Protein 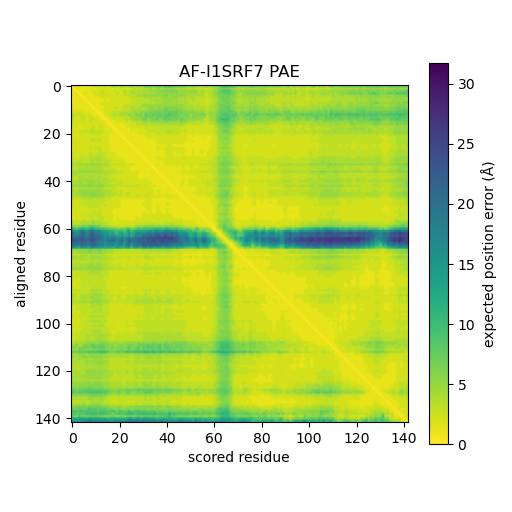AF-I1SRF7-F1 (afdb_monomer)

Secondary structure (DSSP, 8-state):
-IIIIIHHHH-TT----HHHHHHHHHHHHHHHTTHHHHHHHTT--TTHHHHHHHHHHH--S-TT-TT-S---SSS-GGGGGGGGTSS-TTT--SHHHHHHHHHHHHHHT------HHHHHHH-EEEEETTEEEEE--GGG--

Solvent-accessible surface area (backbone atoms only — not comparable to full-atom values): 8494 Å² total; per-residue (Å²): 99,60,55,81,49,46,39,56,69,77,39,66,89,53,94,64,52,67,52,60,52,50,46,57,49,50,53,48,53,37,62,78,63,58,38,63,61,56,41,44,74,76,69,50,54,82,65,41,51,58,45,33,53,46,32,31,65,63,38,64,87,59,76,84,56,82,82,52,96,65,67,58,81,36,54,60,63,90,54,42,37,65,48,38,42,60,43,15,84,89,81,63,67,25,54,56,58,53,48,50,46,52,52,48,20,61,78,69,75,44,87,65,86,78,60,60,69,61,50,60,74,44,50,42,79,43,79,54,100,91,36,36,34,76,39,68,50,80,89,67,80,118

Nearest PDB structures (foldseek):
  6txa-assembly4_O  TM=9.785E-01  e=3.087E-18  Homo sapiens
  8gb1-assembly2_D  TM=9.681E-01  e=1.982E-17  Homo sapiens
  7ujn-assembly1_A  TM=9.797E-01  e=7.616E-17  Homo sapiens
  8gb1-assembly1_B  TM=9.733E-01  e=4.560E-17  Homo sapiens
  8gb1-assembly1_A  TM=9.682E-01  e=3.309E-17  Homo sapiens

Mean predicted aligned error: 4.09 Å

Foldseek 3Di:
DCLVPVCCVPPVVDNDDVLVVVLVVVVCVCVVVVCVVVCVVVPHDPPLVVQVVSCLRNNQPDPVPVPDPDRGRSDDQQVVQVSCEDQRPPPRPYVVCVVCLVVVCVVVVHDRPDDVVVQVVQWDWDDDPNGTHTDGDPVPPD

InterPro domains:
  IPR050135 Deoxyguanosinetriphosphate triphosphohydrolase-like [PTHR11373] (1-141)

Sequence (142 aa):
MFDGMFIPKARPEVNWKHETASLDMFDHLVESNDLKVVMEEYGLVLPEDLDFIKEQIAGPQNTQNQGQKWPYKGRPEDKSFLYEIVANKRNGIDVDKWDYFARDCYHLGIQNNFDYERFLKFARVCEVDGQKHICTRDKEVG

Organism: Oryzias melastigma (NCBI:txid30732)

Radius of gyration: 18.06 Å; Cα contacts (8 Å, |Δi|>4): 130; chains: 1; bounding box: 46×43×40 Å

pLDDT: mean 94.19, std 8.85, range [52.03, 98.62]

S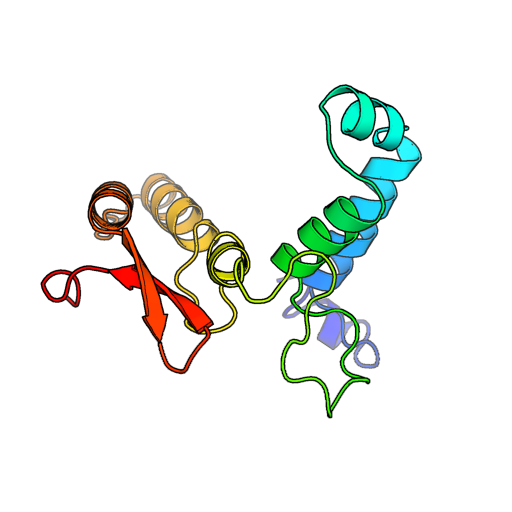tructure (mmCIF, N/CA/C/O backbone):
data_AF-I1SRF7-F1
#
_entry.id   AF-I1SRF7-F1
#
loop_
_atom_site.group_PDB
_atom_site.id
_atom_site.type_symbol
_atom_site.label_atom_id
_atom_site.label_alt_id
_atom_site.label_comp_id
_atom_site.label_asym_id
_atom_site.label_entity_id
_atom_site.label_seq_id
_atom_site.pdbx_PDB_ins_code
_atom_site.Cartn_x
_atom_site.Cartn_y
_atom_site.Cartn_z
_atom_site.occupancy
_atom_site.B_iso_or_equiv
_atom_site.auth_seq_id
_atom_site.auth_comp_id
_atom_site.auth_asym_id
_atom_site.auth_atom_id
_atom_site.pdbx_PDB_model_num
ATOM 1 N N . MET A 1 1 ? 7.472 -16.410 -7.770 1.00 92.44 1 MET A N 1
ATOM 2 C CA . MET A 1 1 ? 8.416 -17.345 -8.446 1.00 92.44 1 MET A CA 1
ATOM 3 C C . MET A 1 1 ? 9.855 -16.935 -8.182 1.00 92.44 1 MET A C 1
ATOM 5 O O . MET A 1 1 ? 10.615 -17.731 -7.647 1.00 92.44 1 MET A O 1
ATOM 9 N N . PHE A 1 2 ? 10.233 -15.704 -8.521 1.00 95.06 2 PHE A N 1
ATOM 10 C CA . PHE A 1 2 ? 11.611 -15.252 -8.364 1.00 95.06 2 PHE A CA 1
ATOM 11 C C . PHE A 1 2 ? 12.031 -15.129 -6.884 1.00 95.06 2 PHE A C 1
ATOM 13 O O . PHE A 1 2 ? 12.976 -15.787 -6.459 1.00 95.06 2 PHE A O 1
ATOM 20 N N . ASP A 1 3 ? 11.268 -14.400 -6.071 1.00 94.81 3 ASP A N 1
ATOM 21 C CA . ASP A 1 3 ? 11.484 -14.243 -4.623 1.00 94.81 3 ASP A CA 1
ATOM 22 C C . ASP A 1 3 ? 11.167 -15.510 -3.817 1.00 94.81 3 ASP A C 1
ATOM 24 O O . ASP A 1 3 ? 11.927 -15.895 -2.940 1.00 94.81 3 ASP A O 1
ATOM 28 N N . GLY A 1 4 ? 10.069 -16.197 -4.136 1.00 93.88 4 GLY A N 1
ATOM 29 C CA . GLY A 1 4 ? 9.608 -17.355 -3.366 1.00 93.88 4 GLY A CA 1
ATOM 30 C C . GLY A 1 4 ? 10.287 -18.684 -3.709 1.00 93.88 4 GLY A C 1
ATOM 31 O O . GLY A 1 4 ? 10.126 -19.651 -2.971 1.00 93.88 4 GLY A O 1
ATOM 32 N N . MET A 1 5 ? 11.008 -18.781 -4.833 1.00 95.12 5 MET A N 1
ATOM 33 C CA . MET A 1 5 ? 11.630 -20.046 -5.260 1.00 95.12 5 MET A CA 1
ATOM 34 C C . MET A 1 5 ? 13.061 -19.883 -5.755 1.00 95.12 5 MET A C 1
ATOM 36 O O . MET A 1 5 ? 13.918 -20.673 -5.367 1.00 95.12 5 MET A O 1
ATOM 40 N N . PHE A 1 6 ? 13.326 -18.918 -6.638 1.00 97.25 6 PHE A N 1
ATOM 41 C CA . PHE A 1 6 ? 14.645 -18.789 -7.258 1.00 97.25 6 PHE A CA 1
ATOM 42 C C . PHE A 1 6 ? 15.683 -18.238 -6.281 1.00 97.25 6 PHE A C 1
ATOM 44 O O . PHE A 1 6 ? 16.696 -18.894 -6.060 1.00 97.25 6 PHE A O 1
ATOM 51 N N . ILE A 1 7 ? 15.429 -17.084 -5.658 1.00 96.88 7 ILE A N 1
ATOM 52 C CA . ILE A 1 7 ? 16.386 -16.453 -4.740 1.00 96.88 7 ILE A CA 1
ATOM 53 C C . ILE A 1 7 ? 16.728 -17.348 -3.539 1.00 96.88 7 ILE A C 1
ATOM 55 O O . ILE A 1 7 ? 17.918 -17.548 -3.314 1.00 96.88 7 ILE A O 1
ATOM 59 N N . PRO A 1 8 ? 15.769 -18.005 -2.856 1.00 96.31 8 PRO A N 1
ATOM 60 C CA . PRO A 1 8 ? 16.087 -18.930 -1.768 1.00 96.31 8 PRO A CA 1
ATOM 61 C C . PRO A 1 8 ? 16.978 -20.104 -2.197 1.00 96.31 8 PRO A C 1
ATOM 63 O O . PRO A 1 8 ? 17.711 -20.648 -1.379 1.00 96.31 8 PRO A O 1
ATOM 66 N N . LYS A 1 9 ? 16.923 -20.508 -3.477 1.00 96.62 9 LYS A N 1
ATOM 67 C CA . LYS A 1 9 ? 17.775 -21.571 -4.033 1.00 96.62 9 LYS A CA 1
ATOM 68 C C . LYS A 1 9 ? 19.133 -21.059 -4.508 1.00 96.62 9 LYS A C 1
ATOM 70 O O . LYS A 1 9 ? 20.126 -21.756 -4.342 1.00 96.62 9 LYS A O 1
ATOM 75 N N . ALA A 1 10 ? 19.169 -19.891 -5.142 1.00 97.62 10 ALA A N 1
ATOM 76 C CA . ALA A 1 10 ? 20.370 -19.334 -5.757 1.00 97.62 10 ALA A CA 1
ATOM 77 C C . ALA A 1 10 ? 21.261 -18.593 -4.750 1.00 97.62 10 ALA A C 1
ATOM 79 O O . ALA A 1 10 ? 22.481 -18.629 -4.885 1.00 97.62 10 ALA A O 1
ATOM 80 N N . ARG A 1 11 ? 20.650 -17.923 -3.768 1.00 96.44 11 ARG A N 1
ATOM 81 C CA . ARG A 1 11 ? 21.295 -17.124 -2.716 1.00 96.44 11 ARG A CA 1
ATOM 82 C C . ARG A 1 11 ? 20.626 -17.377 -1.356 1.00 96.44 11 ARG A C 1
ATOM 84 O O . ARG A 1 11 ? 19.922 -16.502 -0.847 1.00 96.44 11 ARG A O 1
ATOM 91 N N . PRO A 1 12 ? 20.790 -18.579 -0.776 1.00 94.38 12 PRO A N 1
ATOM 92 C CA . PRO A 1 12 ? 20.128 -18.971 0.473 1.00 94.38 12 PRO A CA 1
ATOM 93 C C . PRO A 1 12 ? 20.499 -18.091 1.678 1.00 94.38 12 PRO A C 1
ATOM 95 O O . PRO A 1 12 ? 19.756 -18.033 2.653 1.00 94.38 12 PRO A O 1
ATOM 98 N N . GLU A 1 13 ? 21.638 -17.404 1.624 1.00 96.19 13 GLU A N 1
ATOM 99 C CA . GLU A 1 13 ? 22.118 -16.481 2.650 1.00 96.19 13 GLU A CA 1
ATOM 100 C C . GLU A 1 13 ? 21.398 -15.125 2.649 1.00 96.19 13 GLU A C 1
ATOM 102 O O . GLU A 1 13 ? 21.501 -14.374 3.620 1.00 96.19 13 GLU A O 1
ATOM 107 N N . VAL A 1 14 ? 20.668 -14.796 1.578 1.00 93.50 14 VAL A N 1
ATOM 108 C CA . VAL A 1 14 ? 19.982 -13.510 1.440 1.00 93.50 14 VAL A CA 1
ATOM 109 C C . VAL A 1 14 ? 18.489 -13.683 1.686 1.00 93.50 14 VAL A C 1
ATOM 111 O O . VAL A 1 14 ? 17.774 -14.299 0.899 1.00 93.50 14 VAL A O 1
ATOM 114 N N . ASN A 1 15 ? 17.991 -13.046 2.746 1.00 89.12 15 ASN A N 1
ATOM 115 C CA . ASN A 1 15 ? 16.557 -12.886 2.956 1.00 89.12 15 ASN A CA 1
ATOM 116 C C . ASN A 1 15 ? 16.041 -11.712 2.113 1.00 89.12 15 ASN A C 1
ATOM 118 O O . ASN A 1 15 ? 15.987 -10.574 2.578 1.00 89.12 15 ASN A O 1
ATOM 122 N N . TRP A 1 16 ? 15.724 -11.990 0.852 1.00 93.06 16 TRP A N 1
ATOM 123 C CA . TRP A 1 16 ? 15.210 -11.001 -0.088 1.00 93.06 16 TRP A CA 1
ATOM 124 C C . TRP A 1 16 ? 13.706 -11.162 -0.277 1.00 93.06 16 TRP A C 1
ATOM 126 O O . TRP A 1 16 ? 13.212 -12.272 -0.478 1.00 93.06 16 TRP A O 1
ATOM 136 N N . LYS A 1 17 ? 12.993 -10.039 -0.258 1.00 92.56 17 LYS A N 1
ATOM 137 C CA . LYS A 1 17 ? 11.562 -9.969 -0.540 1.00 92.56 17 LYS A CA 1
ATOM 138 C C . LYS A 1 17 ? 11.306 -8.968 -1.654 1.00 92.56 17 LYS A C 1
ATOM 140 O O . LYS A 1 17 ? 12.053 -7.996 -1.793 1.00 92.56 17 LYS A O 1
ATOM 145 N N . HIS A 1 18 ? 10.240 -9.187 -2.417 1.00 93.56 18 HIS A N 1
ATOM 146 C CA . HIS A 1 18 ? 9.872 -8.267 -3.486 1.00 93.56 18 HIS A CA 1
ATOM 147 C C . HIS A 1 18 ? 9.555 -6.866 -2.941 1.00 93.56 18 HIS A C 1
ATOM 149 O O . HIS A 1 18 ? 9.87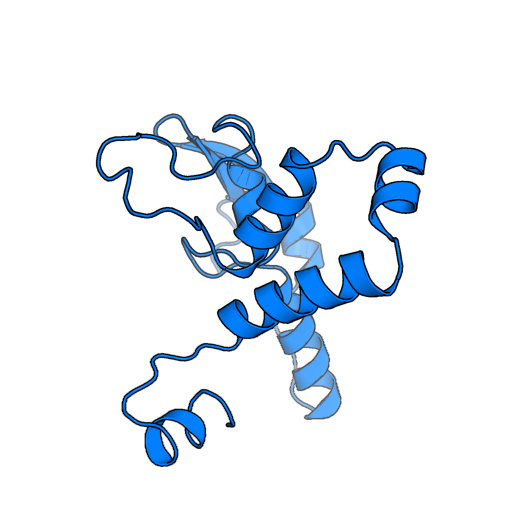4 -5.893 -3.612 1.00 93.56 18 HIS A O 1
ATOM 155 N N . GLU A 1 19 ? 9.051 -6.726 -1.708 1.00 92.50 19 GLU A N 1
ATOM 156 C CA . GLU A 1 19 ? 8.830 -5.406 -1.107 1.00 92.50 19 GLU A CA 1
ATOM 157 C C . GLU A 1 19 ? 10.131 -4.623 -0.895 1.00 92.50 19 GLU A C 1
ATOM 159 O O . GLU A 1 19 ? 10.148 -3.425 -1.151 1.00 92.50 19 GLU A O 1
ATOM 164 N N . THR A 1 20 ? 11.233 -5.274 -0.494 1.00 92.25 20 THR A N 1
ATOM 165 C CA . THR A 1 20 ? 12.544 -4.609 -0.367 1.00 92.25 20 THR A CA 1
ATOM 166 C C . THR A 1 20 ? 13.009 -4.075 -1.718 1.00 92.25 20 THR A C 1
ATOM 168 O O . THR A 1 20 ? 13.411 -2.923 -1.821 1.00 92.25 20 THR A O 1
ATOM 171 N N . ALA A 1 21 ? 12.867 -4.880 -2.773 1.00 94.62 21 ALA A N 1
ATOM 172 C CA . ALA A 1 21 ? 13.201 -4.440 -4.123 1.00 94.62 21 ALA A CA 1
ATOM 173 C C . ALA A 1 21 ? 12.300 -3.305 -4.621 1.00 94.62 21 ALA A C 1
ATOM 175 O O . ALA A 1 21 ? 12.776 -2.434 -5.343 1.00 94.62 21 ALA A O 1
ATOM 176 N N . SER A 1 22 ? 11.022 -3.286 -4.233 1.00 97.06 22 SER A N 1
ATOM 177 C CA . SER A 1 22 ? 10.123 -2.174 -4.546 1.00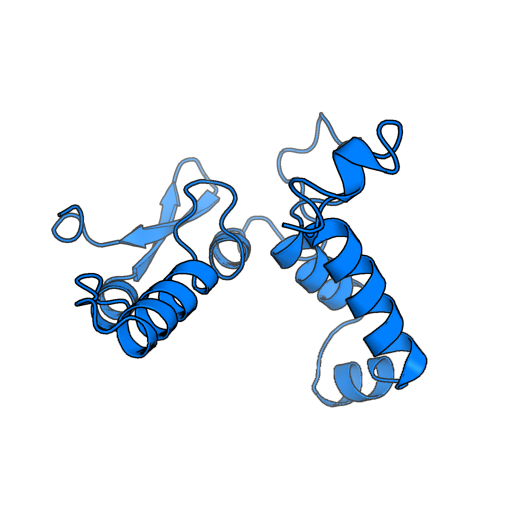 97.06 22 SER A CA 1
ATOM 178 C C . SER A 1 22 ? 10.595 -0.862 -3.918 1.00 97.06 22 SER A C 1
ATOM 180 O O . SER A 1 22 ? 10.480 0.174 -4.566 1.00 97.06 22 SER A O 1
ATOM 182 N N . LEU A 1 23 ? 11.157 -0.887 -2.702 1.00 96.69 23 LEU A N 1
ATOM 183 C CA . LEU A 1 23 ? 11.739 0.311 -2.084 1.00 96.69 23 LEU A CA 1
ATOM 184 C C . LEU A 1 23 ? 12.973 0.795 -2.845 1.00 96.69 23 LEU A C 1
ATOM 186 O O . LEU A 1 23 ? 13.033 1.964 -3.218 1.00 96.69 23 LEU A O 1
ATOM 190 N N . ASP A 1 24 ? 13.911 -0.115 -3.120 1.00 96.88 24 ASP A N 1
ATOM 191 C CA . ASP A 1 24 ? 15.150 0.204 -3.836 1.00 96.88 24 ASP A CA 1
ATOM 192 C C . ASP A 1 24 ? 14.848 0.763 -5.235 1.00 96.88 24 ASP A C 1
ATOM 194 O O . ASP A 1 24 ? 15.454 1.736 -5.686 1.00 96.88 24 ASP A O 1
ATOM 198 N N . MET A 1 25 ? 13.870 0.168 -5.925 1.00 98.31 25 MET A N 1
ATOM 199 C CA . MET A 1 25 ? 13.440 0.615 -7.246 1.00 98.31 25 MET A CA 1
ATOM 200 C C . MET A 1 25 ? 12.697 1.951 -7.189 1.00 98.31 25 MET A C 1
ATOM 202 O O . MET A 1 25 ? 12.872 2.773 -8.085 1.00 98.31 25 MET A O 1
ATOM 206 N N . PHE A 1 26 ? 11.885 2.190 -6.155 1.00 98.31 26 PHE A N 1
ATOM 207 C CA . PHE A 1 26 ? 11.221 3.477 -5.956 1.00 98.31 26 PHE A CA 1
ATOM 208 C C . PHE A 1 26 ? 12.241 4.599 -5.735 1.00 98.31 26 PHE A C 1
ATOM 210 O O . PHE A 1 26 ? 12.150 5.635 -6.392 1.00 98.31 26 PHE A O 1
ATOM 217 N N . ASP A 1 27 ? 13.247 4.369 -4.888 1.00 98.06 27 ASP A N 1
ATOM 218 C CA . ASP A 1 27 ? 14.346 5.317 -4.687 1.00 98.06 27 ASP A CA 1
ATOM 219 C C . ASP A 1 27 ? 15.086 5.600 -5.990 1.00 98.06 27 ASP A C 1
ATOM 221 O O . ASP A 1 27 ? 15.229 6.757 -6.392 1.00 98.06 27 ASP A O 1
ATOM 225 N N . HIS A 1 28 ? 15.468 4.544 -6.709 1.00 98.44 28 HIS A N 1
ATOM 226 C CA . HIS A 1 28 ? 16.134 4.684 -7.994 1.00 98.44 28 HIS A CA 1
ATOM 227 C C . HIS A 1 28 ? 15.287 5.458 -9.015 1.00 98.44 28 HIS A C 1
ATOM 229 O O . HIS A 1 28 ? 15.820 6.303 -9.734 1.00 98.44 28 HIS A O 1
ATOM 235 N N . LEU A 1 29 ? 13.978 5.200 -9.077 1.00 98.56 29 LEU A N 1
ATOM 236 C CA . LEU A 1 29 ? 13.048 5.875 -9.980 1.00 98.56 29 LEU A CA 1
ATOM 237 C C . LEU A 1 29 ? 12.941 7.367 -9.654 1.00 98.56 29 LEU A C 1
ATOM 239 O O . LEU A 1 29 ? 12.981 8.188 -10.570 1.00 98.56 29 LEU A O 1
ATOM 243 N N . VAL A 1 30 ? 12.821 7.726 -8.376 1.00 98.25 30 VAL A N 1
ATOM 244 C CA . VAL A 1 30 ? 12.713 9.126 -7.947 1.00 98.25 30 VAL A CA 1
ATOM 245 C C . VAL A 1 30 ? 14.010 9.885 -8.223 1.00 98.25 30 VAL A C 1
ATOM 247 O O . VAL A 1 30 ? 13.963 11.017 -8.704 1.00 98.25 30 VAL A O 1
ATOM 250 N N . GLU A 1 31 ? 15.158 9.272 -7.940 1.00 97.56 31 GLU A N 1
ATOM 251 C CA . GLU A 1 31 ? 16.467 9.917 -8.074 1.00 97.56 31 GLU A CA 1
ATOM 252 C C . GLU A 1 31 ? 16.935 10.013 -9.523 1.00 97.56 31 GLU A C 1
ATOM 254 O O . GLU A 1 31 ? 17.407 11.062 -9.942 1.00 97.56 31 GLU A O 1
ATOM 259 N N . SER A 1 32 ? 16.758 8.956 -10.315 1.00 98.25 32 SER A N 1
ATOM 260 C CA . SER A 1 32 ? 17.249 8.925 -11.702 1.00 98.25 32 SER A CA 1
ATOM 261 C C . SER A 1 32 ? 16.454 9.814 -12.654 1.00 98.25 32 SER A C 1
ATOM 263 O O . SER A 1 32 ? 16.911 10.075 -13.763 1.00 98.25 32 SER A O 1
ATOM 265 N N . ASN A 1 33 ? 15.256 10.239 -12.245 1.00 98.12 33 ASN A N 1
ATOM 266 C CA . ASN A 1 33 ? 14.355 11.061 -13.052 1.00 98.12 33 ASN A CA 1
ATOM 267 C C . ASN A 1 33 ? 14.085 12.437 -12.414 1.00 98.12 33 ASN A C 1
ATOM 269 O O . ASN A 1 33 ? 13.147 13.112 -12.829 1.00 98.12 33 ASN A O 1
ATOM 273 N N . ASP A 1 34 ? 14.859 12.832 -11.393 1.00 97.25 34 ASP A N 1
ATOM 274 C CA . ASP A 1 34 ? 14.735 14.118 -10.687 1.00 97.25 34 ASP A CA 1
ATOM 275 C C . ASP A 1 34 ? 13.303 14.439 -10.201 1.00 97.25 34 ASP A C 1
ATOM 277 O O . ASP A 1 34 ? 12.870 15.593 -10.144 1.00 97.25 34 ASP A O 1
ATOM 281 N N . LEU A 1 35 ? 12.542 13.412 -9.800 1.00 98.38 35 LEU A N 1
ATOM 282 C CA . LEU A 1 35 ? 11.119 13.573 -9.474 1.00 98.38 35 LEU A CA 1
ATOM 283 C C . LEU A 1 35 ? 10.876 14.315 -8.163 1.00 98.38 35 LEU A C 1
ATOM 285 O O . LEU A 1 35 ? 9.759 14.768 -7.939 1.00 98.38 35 LEU A O 1
ATOM 289 N N . LYS A 1 36 ? 11.896 14.480 -7.312 1.00 98.00 36 LYS A N 1
ATOM 290 C CA . LYS A 1 36 ? 11.776 15.235 -6.052 1.00 98.00 36 LYS A CA 1
ATOM 291 C C . LYS A 1 36 ? 11.269 16.661 -6.310 1.00 98.00 36 LYS A C 1
ATOM 293 O O . LYS A 1 36 ? 10.361 17.106 -5.619 1.00 98.00 36 LYS A O 1
ATOM 298 N N . VAL A 1 37 ? 11.768 17.315 -7.364 1.00 97.50 37 VAL A N 1
ATOM 299 C CA . VAL A 1 37 ? 11.343 18.673 -7.753 1.00 97.50 37 VAL A CA 1
ATOM 300 C C . VAL A 1 37 ? 9.875 18.691 -8.181 1.00 97.50 37 VAL A C 1
ATOM 302 O O . VAL A 1 37 ? 9.114 19.560 -7.767 1.00 97.50 37 VAL A O 1
ATOM 305 N N . VAL A 1 38 ? 9.459 17.699 -8.972 1.00 98.31 38 VAL A N 1
ATOM 306 C CA . VAL A 1 38 ? 8.068 17.564 -9.425 1.00 98.31 38 VAL A CA 1
ATOM 307 C C . VAL A 1 38 ? 7.144 17.294 -8.235 1.00 98.31 38 VAL A C 1
ATOM 309 O O . VAL A 1 38 ? 6.094 17.909 -8.112 1.00 98.31 38 VAL A O 1
ATOM 312 N N . MET A 1 39 ? 7.534 16.410 -7.317 1.00 98.38 39 MET A N 1
ATOM 313 C CA . MET A 1 39 ? 6.76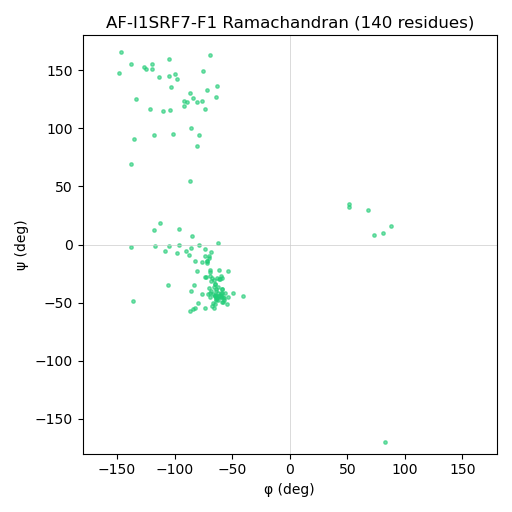0 16.121 -6.107 1.00 98.38 39 MET A CA 1
ATOM 314 C C . MET A 1 39 ? 6.512 17.397 -5.289 1.00 98.38 39 MET A C 1
ATOM 316 O O . MET A 1 39 ? 5.370 17.659 -4.912 1.00 98.38 39 MET A O 1
ATOM 320 N N . GLU A 1 40 ? 7.545 18.216 -5.079 1.00 98.25 40 GLU A N 1
ATOM 321 C CA . GLU A 1 40 ? 7.427 19.506 -4.388 1.00 98.25 40 GLU A CA 1
ATOM 322 C C . GLU A 1 40 ? 6.537 20.505 -5.151 1.00 98.25 40 GLU A C 1
ATOM 324 O O . GLU A 1 40 ? 5.709 21.174 -4.533 1.00 98.25 40 GLU A O 1
ATOM 329 N N . GLU A 1 41 ? 6.629 20.570 -6.487 1.00 98.25 41 GLU A N 1
ATOM 330 C CA . GLU A 1 41 ? 5.762 21.412 -7.335 1.00 98.25 41 GLU A CA 1
ATOM 331 C C . GLU A 1 41 ? 4.272 21.065 -7.169 1.00 98.25 41 GLU A C 1
ATOM 333 O O . GLU A 1 41 ? 3.421 21.955 -7.110 1.00 98.25 41 GLU A O 1
ATOM 338 N N . TYR A 1 42 ? 3.956 19.775 -7.027 1.00 98.31 42 TYR A N 1
ATOM 339 C CA . TYR A 1 42 ? 2.596 19.291 -6.770 1.00 98.31 42 TYR A CA 1
ATOM 340 C C . TYR A 1 42 ? 2.207 19.293 -5.280 1.00 98.31 42 TYR A C 1
ATOM 342 O O . TYR A 1 42 ? 1.123 18.824 -4.925 1.00 98.31 42 TYR A O 1
ATOM 350 N N . GLY A 1 43 ? 3.045 19.862 -4.408 1.00 98.31 43 GLY A N 1
ATOM 351 C CA . GLY A 1 43 ? 2.731 20.115 -3.002 1.00 98.31 43 GLY A CA 1
ATOM 352 C C . GLY A 1 43 ? 3.041 18.970 -2.037 1.00 98.31 43 GLY A C 1
ATOM 353 O O . GLY A 1 43 ? 2.533 18.990 -0.914 1.00 98.31 43 GLY A O 1
ATOM 354 N N . LEU A 1 44 ? 3.847 17.982 -2.440 1.00 98.31 44 LEU A N 1
ATOM 355 C CA . LEU A 1 44 ? 4.374 16.976 -1.514 1.00 98.31 44 LEU A CA 1
ATOM 356 C C . LEU A 1 44 ? 5.501 17.572 -0.656 1.00 98.31 44 LEU A C 1
ATOM 358 O O . LEU A 1 44 ? 6.247 18.447 -1.092 1.00 98.31 44 LEU A O 1
ATOM 362 N N . VAL A 1 45 ? 5.639 17.069 0.569 1.00 98.12 45 VAL A N 1
ATOM 363 C CA . VAL A 1 45 ? 6.628 17.510 1.558 1.00 98.12 45 VAL A CA 1
ATOM 364 C C . VAL A 1 45 ? 7.675 16.420 1.755 1.00 98.12 45 VAL A C 1
ATOM 366 O O . VAL A 1 45 ? 7.387 15.333 2.257 1.00 98.12 45 VAL A O 1
ATOM 369 N N . LEU A 1 46 ? 8.920 16.711 1.380 1.00 97.19 46 LEU A N 1
ATOM 370 C CA . LEU A 1 46 ? 10.044 15.781 1.498 1.00 97.19 46 LEU A CA 1
ATOM 371 C C . LEU A 1 46 ? 10.867 16.081 2.770 1.00 97.19 46 LEU A C 1
ATOM 373 O O . LEU A 1 46 ? 11.040 17.248 3.120 1.00 97.19 46 LEU A O 1
ATOM 377 N N . PRO A 1 47 ? 11.392 15.060 3.482 1.00 96.00 47 PRO A N 1
ATOM 378 C CA . PRO A 1 47 ? 11.360 13.630 3.154 1.00 96.00 47 PRO A CA 1
ATOM 379 C C . PRO A 1 47 ? 10.094 12.887 3.626 1.00 96.00 47 PRO A C 1
ATOM 381 O O . PRO A 1 47 ? 9.964 11.702 3.333 1.00 96.00 47 PRO A O 1
ATOM 384 N N . GLU A 1 48 ? 9.171 13.554 4.329 1.00 96.75 48 GLU A N 1
ATOM 385 C CA . GLU A 1 48 ? 8.016 12.922 4.993 1.00 96.75 48 GLU A CA 1
ATOM 386 C C . GLU A 1 48 ? 7.172 12.059 4.040 1.00 96.75 48 GLU A C 1
ATOM 388 O O . GLU A 1 48 ? 6.833 10.921 4.363 1.00 96.75 48 GLU A O 1
ATOM 393 N N . ASP A 1 49 ? 6.877 12.560 2.839 1.00 98.25 49 ASP A N 1
ATOM 394 C CA . ASP A 1 49 ? 6.068 11.835 1.859 1.00 98.25 49 ASP A CA 1
ATOM 395 C C . ASP A 1 49 ? 6.804 10.657 1.213 1.00 98.25 49 ASP A C 1
ATOM 397 O O . ASP A 1 49 ? 6.169 9.663 0.862 1.00 98.25 49 ASP A O 1
ATOM 401 N N . LEU A 1 50 ? 8.136 10.711 1.107 1.00 97.75 50 LEU A N 1
ATOM 402 C CA . LEU A 1 50 ? 8.927 9.564 0.645 1.00 97.75 50 LEU A CA 1
ATOM 403 C C . LEU A 1 50 ? 8.913 8.452 1.687 1.00 97.75 50 LEU A C 1
ATOM 405 O O . LEU A 1 50 ? 8.679 7.295 1.336 1.00 97.75 50 LEU A O 1
ATOM 409 N N . ASP A 1 51 ? 9.115 8.804 2.957 1.00 97.06 51 ASP A N 1
ATOM 410 C CA . ASP A 1 51 ? 9.023 7.850 4.061 1.00 97.06 51 ASP A CA 1
ATOM 411 C C . ASP A 1 51 ? 7.622 7.231 4.107 1.00 97.06 51 ASP A C 1
ATOM 413 O O . ASP A 1 51 ? 7.494 6.009 4.157 1.00 97.06 51 ASP A O 1
ATOM 417 N N . PHE A 1 52 ? 6.570 8.044 3.969 1.00 98.06 52 PHE A N 1
ATOM 418 C CA . PHE A 1 52 ? 5.189 7.564 3.935 1.00 98.06 52 PHE A CA 1
ATOM 419 C C . PHE A 1 52 ? 4.919 6.587 2.780 1.00 98.06 52 PHE A C 1
ATOM 421 O O . PHE A 1 52 ? 4.267 5.560 2.978 1.00 98.06 52 PHE A O 1
ATOM 428 N N . ILE A 1 53 ? 5.409 6.868 1.568 1.00 98.25 53 ILE A N 1
ATOM 429 C CA . ILE A 1 53 ? 5.240 5.970 0.413 1.00 98.25 53 ILE A CA 1
ATOM 430 C C . ILE A 1 53 ? 5.951 4.635 0.660 1.00 98.25 53 ILE A C 1
ATOM 432 O O . ILE A 1 53 ? 5.347 3.574 0.492 1.00 98.25 53 ILE A O 1
ATOM 436 N N . LYS A 1 54 ? 7.207 4.665 1.116 1.00 97.69 54 LYS A N 1
ATOM 437 C CA . LYS A 1 54 ? 7.973 3.444 1.415 1.00 97.69 54 LYS A CA 1
ATOM 438 C C . LYS A 1 54 ? 7.330 2.622 2.528 1.00 97.69 54 LYS A C 1
ATOM 440 O O . LYS A 1 54 ? 7.238 1.397 2.432 1.00 97.69 54 LYS A O 1
ATOM 445 N N . GLU A 1 55 ? 6.843 3.292 3.568 1.00 97.31 55 GLU A N 1
ATOM 446 C CA . GLU A 1 55 ? 6.155 2.655 4.687 1.00 97.31 55 GLU A CA 1
ATOM 447 C C . GLU A 1 55 ? 4.829 2.002 4.269 1.00 97.31 55 GLU A C 1
ATOM 449 O O . GLU A 1 55 ? 4.498 0.934 4.782 1.00 97.31 55 GLU A O 1
ATOM 454 N N . GLN A 1 56 ? 4.100 2.564 3.298 1.00 98.00 56 GLN A N 1
ATOM 455 C CA . GLN A 1 56 ? 2.903 1.929 2.728 1.00 98.00 56 GLN A CA 1
ATOM 456 C C . GLN A 1 56 ? 3.210 0.652 1.932 1.00 98.00 56 GLN A C 1
ATOM 458 O O . GLN A 1 56 ? 2.359 -0.230 1.863 1.00 98.00 56 GLN A O 1
ATOM 463 N N . ILE A 1 57 ? 4.403 0.537 1.339 1.00 96.69 57 ILE A N 1
ATOM 464 C CA . ILE A 1 57 ? 4.809 -0.629 0.537 1.00 96.69 57 ILE A CA 1
ATOM 465 C C . ILE A 1 57 ? 5.301 -1.763 1.446 1.00 96.69 57 ILE A C 1
ATOM 467 O O . ILE A 1 57 ? 4.822 -2.899 1.389 1.00 96.69 57 ILE A O 1
ATOM 471 N N . ALA A 1 58 ? 6.277 -1.462 2.300 1.00 94.69 58 ALA A N 1
ATOM 472 C CA . ALA A 1 58 ? 7.025 -2.478 3.036 1.00 94.69 58 ALA A CA 1
ATOM 473 C C . ALA A 1 58 ? 6.699 -2.526 4.538 1.00 94.69 58 ALA A C 1
ATOM 475 O O . ALA A 1 58 ? 7.151 -3.440 5.230 1.00 94.69 58 ALA A O 1
ATOM 476 N N . GLY A 1 59 ? 5.885 -1.598 5.046 1.00 93.31 59 GLY A N 1
ATOM 477 C CA . GLY A 1 59 ? 5.665 -1.411 6.478 1.00 93.31 59 GLY A CA 1
ATOM 478 C C . GLY A 1 59 ? 6.755 -0.550 7.137 1.00 93.31 59 GLY A C 1
ATOM 479 O O . GLY A 1 59 ? 7.581 0.058 6.446 1.00 93.31 59 GLY A O 1
ATOM 480 N N . PRO A 1 60 ? 6.774 -0.472 8.480 1.00 90.25 60 PRO A N 1
ATOM 481 C CA . PRO A 1 60 ? 7.685 0.404 9.211 1.00 90.25 60 PRO A CA 1
ATOM 482 C C . PRO A 1 60 ? 9.150 -0.008 9.001 1.00 90.25 60 PRO A C 1
ATOM 484 O O . PRO A 1 60 ? 9.529 -1.155 9.234 1.00 90.25 60 PRO A O 1
ATOM 487 N N . GLN A 1 61 ? 9.983 0.949 8.582 1.00 79.06 61 GLN A N 1
ATOM 488 C CA . GLN A 1 61 ? 11.369 0.699 8.155 1.00 79.06 61 GLN A CA 1
ATOM 489 C C . GLN A 1 61 ? 12.367 0.555 9.316 1.00 79.06 61 GLN A C 1
ATOM 491 O O . GLN A 1 61 ? 13.423 -0.050 9.158 1.00 79.06 61 GLN A O 1
ATOM 496 N N . ASN A 1 62 ? 12.059 1.103 10.498 1.00 69.06 62 ASN A N 1
ATOM 497 C CA . ASN A 1 62 ? 12.941 1.058 11.668 1.00 69.06 62 ASN A CA 1
ATOM 498 C C . ASN A 1 62 ? 12.289 0.305 12.833 1.00 69.06 62 ASN A C 1
ATOM 500 O O . ASN A 1 62 ? 11.605 0.888 13.669 1.00 69.06 62 ASN A O 1
ATOM 504 N N . THR A 1 63 ? 12.571 -0.991 12.938 1.00 59.94 63 THR A N 1
ATOM 505 C CA . THR A 1 63 ? 12.130 -1.854 14.049 1.00 59.94 63 THR A CA 1
ATOM 506 C C . THR A 1 63 ? 12.969 -1.704 15.326 1.00 59.94 63 THR A C 1
ATOM 508 O O . THR A 1 63 ? 12.675 -2.356 16.326 1.00 59.94 63 THR A O 1
ATOM 511 N N . GLN A 1 64 ? 13.994 -0.839 15.338 1.00 55.00 64 GLN A N 1
ATOM 512 C CA . GLN A 1 64 ? 14.813 -0.571 16.533 1.00 55.00 64 GLN A CA 1
ATOM 513 C C . GLN A 1 64 ? 14.074 0.240 17.610 1.00 55.00 64 GLN A C 1
ATOM 515 O O . GLN A 1 64 ? 14.483 0.242 18.768 1.00 55.00 64 GLN A O 1
ATOM 520 N N . ASN A 1 65 ? 12.941 0.857 17.273 1.00 53.28 65 ASN A N 1
ATOM 521 C CA . ASN A 1 65 ? 12.103 1.578 18.226 1.00 53.28 65 ASN A CA 1
ATOM 522 C C . ASN A 1 65 ? 11.103 0.637 18.918 1.00 53.28 65 ASN A C 1
ATOM 524 O O . ASN A 1 65 ? 9.903 0.900 18.935 1.00 53.28 65 ASN A O 1
ATOM 528 N N . GLN A 1 66 ? 11.591 -0.447 19.531 1.00 52.03 66 GLN A N 1
ATOM 529 C CA . GLN A 1 66 ? 10.766 -1.435 20.255 1.00 52.03 66 GLN A CA 1
ATOM 530 C C . GLN A 1 66 ? 10.011 -0.855 21.476 1.00 52.03 66 GLN A C 1
ATOM 532 O O . GLN A 1 66 ? 9.297 -1.585 22.157 1.00 52.03 66 GLN A O 1
ATOM 537 N N . GLY A 1 67 ? 10.147 0.449 21.755 1.00 56.09 67 GLY A N 1
ATOM 538 C CA . GLY A 1 67 ? 9.433 1.172 22.812 1.00 56.09 67 GLY A CA 1
ATOM 539 C C . GLY A 1 67 ? 8.504 2.301 22.340 1.00 56.09 67 GLY A C 1
ATOM 540 O O . GLY A 1 67 ? 7.877 2.935 23.186 1.00 56.09 67 GLY A O 1
ATOM 541 N N . GLN A 1 68 ? 8.399 2.592 21.035 1.00 64.62 68 GLN A N 1
ATOM 542 C CA . GLN A 1 68 ? 7.448 3.598 20.538 1.00 64.62 68 GLN A CA 1
ATOM 543 C C . GLN A 1 68 ? 6.075 2.966 20.292 1.00 64.62 68 GLN A C 1
ATOM 545 O O . GLN A 1 68 ? 5.961 1.968 19.589 1.00 64.62 68 GLN A O 1
ATOM 550 N N . LYS A 1 69 ? 5.020 3.599 20.822 1.00 82.75 69 LYS A N 1
ATOM 551 C CA . LYS A 1 69 ? 3.621 3.198 20.595 1.00 82.75 69 LYS A CA 1
ATOM 552 C C . LYS A 1 69 ? 3.227 3.246 19.106 1.00 82.75 69 LYS A C 1
ATOM 554 O O . LYS A 1 69 ? 2.390 2.464 18.670 1.00 82.75 69 LYS A O 1
ATOM 559 N N . TRP A 1 70 ? 3.852 4.138 18.333 1.00 90.94 70 TRP A N 1
ATOM 560 C CA . TRP A 1 70 ? 3.591 4.350 16.909 1.00 90.94 70 TRP A CA 1
ATOM 561 C C . TRP A 1 70 ? 4.871 4.126 16.080 1.00 90.94 70 TRP A C 1
ATOM 563 O O . TRP A 1 70 ? 5.839 4.861 16.287 1.00 90.94 70 TRP A O 1
ATOM 573 N N . PRO A 1 71 ? 4.915 3.125 15.175 1.00 92.00 71 PRO A N 1
ATOM 574 C CA . PRO A 1 71 ? 6.156 2.703 14.516 1.00 92.00 71 PRO A CA 1
ATOM 575 C C . PRO A 1 71 ? 6.458 3.429 13.193 1.00 92.00 71 PRO A C 1
ATOM 577 O O . PRO A 1 71 ? 7.516 3.195 12.609 1.00 92.00 71 PRO A O 1
ATOM 580 N N . TYR A 1 72 ? 5.542 4.270 12.707 1.00 93.88 72 TYR A N 1
ATOM 581 C CA . TYR A 1 72 ? 5.654 4.950 11.414 1.00 93.88 72 TYR A CA 1
ATOM 582 C C . TYR A 1 72 ? 6.147 6.390 11.565 1.00 93.88 72 TYR A C 1
ATOM 584 O O . TYR A 1 72 ? 5.818 7.070 12.540 1.00 93.88 72 TYR A O 1
ATOM 592 N N . LYS A 1 73 ? 6.911 6.865 10.579 1.00 93.81 73 LYS A N 1
ATOM 593 C CA . LYS A 1 73 ? 7.464 8.226 10.536 1.00 93.81 73 LYS A CA 1
ATOM 594 C C . LYS A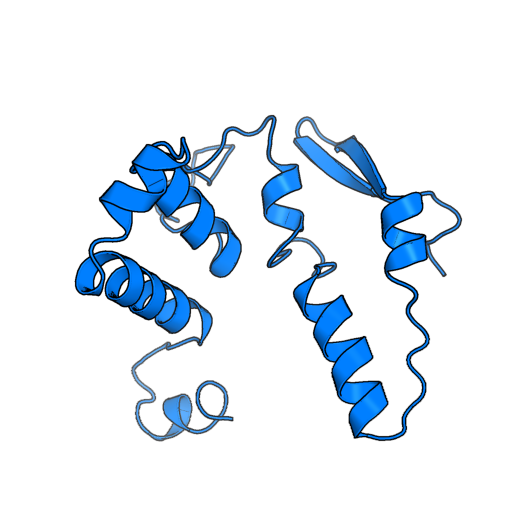 1 73 ? 6.750 9.119 9.536 1.00 93.81 73 LYS A C 1
ATOM 596 O O . LYS A 1 73 ? 6.591 10.304 9.808 1.00 93.81 73 LYS A O 1
ATOM 601 N N . GLY A 1 74 ? 6.303 8.561 8.413 1.00 95.81 74 GLY A N 1
ATOM 602 C CA . GLY A 1 74 ? 5.742 9.332 7.310 1.00 95.81 74 GLY A CA 1
ATOM 603 C C . GLY A 1 74 ? 4.392 9.963 7.636 1.00 95.81 74 GLY A C 1
ATOM 604 O O . GLY A 1 74 ? 3.999 10.933 7.001 1.00 95.81 74 GLY A O 1
ATOM 605 N N . ARG A 1 75 ? 3.662 9.437 8.628 1.00 97.50 75 ARG A N 1
ATOM 606 C CA . ARG A 1 75 ? 2.397 10.013 9.110 1.00 97.50 75 ARG A CA 1
ATOM 607 C C . ARG A 1 75 ? 2.187 9.764 10.603 1.00 97.50 75 ARG A C 1
ATOM 609 O O . ARG A 1 75 ? 2.571 8.699 11.086 1.00 97.50 75 ARG A O 1
ATOM 616 N N . PRO A 1 76 ? 1.520 10.692 11.311 1.00 96.06 76 PRO A N 1
ATOM 617 C CA . PRO A 1 76 ? 1.131 10.525 12.712 1.00 96.06 76 PRO A CA 1
ATOM 618 C C . PRO A 1 76 ? 0.022 9.473 12.929 1.00 96.06 76 PRO A C 1
ATOM 620 O O . PRO A 1 76 ? -0.701 9.101 12.002 1.00 96.06 76 PRO A O 1
ATOM 623 N N . GLU A 1 77 ? -0.137 9.023 14.182 1.00 95.50 77 GLU A N 1
ATOM 624 C CA . GLU A 1 77 ? -1.099 7.982 14.604 1.00 95.50 77 GLU A CA 1
ATOM 625 C C . GLU A 1 77 ? -2.564 8.345 14.283 1.00 95.50 77 GLU A C 1
ATOM 627 O O . GLU A 1 77 ? -3.371 7.463 13.985 1.00 95.50 77 GLU A O 1
ATOM 632 N N . ASP A 1 78 ? -2.930 9.631 14.238 1.00 96.56 78 ASP A N 1
ATOM 633 C CA . ASP A 1 78 ? -4.286 10.079 13.884 1.00 96.56 78 ASP A CA 1
ATOM 634 C C . ASP A 1 78 ? -4.639 9.871 12.398 1.00 96.56 78 ASP A C 1
ATOM 636 O O . ASP A 1 78 ? -5.811 10.010 12.023 1.00 96.56 78 ASP A O 1
ATOM 640 N N . LYS A 1 79 ? -3.642 9.511 11.577 1.00 97.94 79 LYS A N 1
ATOM 641 C CA . LYS A 1 79 ? -3.750 9.105 10.168 1.00 97.94 79 LYS A CA 1
ATOM 642 C C . LYS A 1 79 ? -3.400 7.626 9.944 1.00 97.94 79 LYS A C 1
ATOM 644 O O . LYS A 1 79 ? -3.141 7.223 8.812 1.00 97.94 79 LYS A O 1
ATOM 649 N N . SER A 1 80 ? -3.419 6.812 11.001 1.00 97.38 80 SER A N 1
ATOM 650 C CA . SER A 1 80 ? -3.092 5.376 10.968 1.00 97.38 80 SER A CA 1
ATOM 651 C C . SER A 1 80 ? -3.819 4.590 9.871 1.00 97.38 80 SER A C 1
ATOM 653 O O . SER A 1 80 ? -3.183 3.811 9.164 1.00 97.38 80 SER A O 1
ATOM 655 N N . PHE A 1 81 ? -5.106 4.869 9.656 1.00 98.38 81 PHE A N 1
ATOM 656 C CA . PHE A 1 81 ? -5.935 4.250 8.615 1.00 98.38 81 PHE A CA 1
ATOM 657 C C . PHE A 1 81 ? -5.361 4.344 7.189 1.00 98.38 81 PHE A C 1
ATOM 659 O O . PHE A 1 81 ? -5.716 3.529 6.343 1.00 98.38 81 PHE A O 1
ATOM 666 N N . LEU A 1 82 ? -4.477 5.306 6.891 1.00 98.62 82 LEU A N 1
ATOM 667 C CA . LEU A 1 82 ? -3.858 5.407 5.565 1.00 98.62 82 LEU A CA 1
ATOM 668 C C . LEU A 1 82 ? -2.940 4.212 5.253 1.00 98.62 82 LEU A C 1
ATOM 670 O O . LEU A 1 82 ? -2.864 3.788 4.103 1.00 98.62 82 LEU A O 1
ATOM 674 N N . TYR A 1 83 ? -2.306 3.615 6.267 1.00 98.38 83 TYR A N 1
ATOM 675 C CA . TYR A 1 83 ? -1.447 2.433 6.106 1.00 98.38 83 TYR A CA 1
ATOM 676 C C . TYR A 1 83 ? -2.227 1.136 5.842 1.00 98.38 83 TYR A C 1
ATOM 678 O O . TYR A 1 83 ? -1.634 0.085 5.616 1.00 98.38 83 TYR A O 1
ATOM 686 N N . GLU A 1 84 ? -3.557 1.190 5.856 1.00 98.44 84 GLU A N 1
ATOM 687 C CA . GLU A 1 84 ? -4.431 0.041 5.606 1.00 98.44 84 GLU A CA 1
ATOM 688 C C . GLU A 1 84 ? -4.913 -0.033 4.152 1.00 98.44 84 GLU A C 1
ATOM 690 O O . GLU A 1 84 ? -5.658 -0.945 3.808 1.00 98.44 84 GLU A O 1
ATOM 695 N N . ILE A 1 85 ? -4.513 0.923 3.305 1.00 98.62 85 ILE A N 1
ATOM 696 C CA . ILE A 1 85 ? -5.014 1.049 1.931 1.00 98.62 85 ILE A CA 1
ATOM 697 C C . ILE A 1 85 ? -4.202 0.187 0.956 1.00 98.62 85 ILE A C 1
ATOM 699 O O . ILE A 1 85 ? -4.779 -0.647 0.262 1.00 98.62 85 ILE A O 1
ATOM 703 N N . VAL A 1 86 ? -2.881 0.402 0.882 1.00 98.19 86 VAL A N 1
ATOM 704 C CA . VAL A 1 86 ? -2.014 -0.172 -0.169 1.00 98.19 86 VAL A CA 1
ATOM 705 C C . VAL A 1 86 ? -1.568 -1.595 0.160 1.00 98.19 86 VAL A C 1
ATOM 707 O O . VAL A 1 86 ? -1.802 -2.503 -0.629 1.00 98.19 86 VAL A O 1
ATOM 710 N N . ALA A 1 87 ? -0.950 -1.796 1.326 1.00 97.12 87 ALA A N 1
ATOM 711 C CA . ALA A 1 87 ? -0.516 -3.108 1.799 1.00 97.12 87 ALA A CA 1
ATOM 712 C C . ALA A 1 87 ? -0.891 -3.265 3.274 1.00 97.12 87 ALA A C 1
ATOM 714 O O . ALA A 1 87 ? -0.136 -2.908 4.183 1.00 97.12 87 ALA A O 1
ATOM 715 N N . ASN A 1 88 ? -2.079 -3.806 3.526 1.00 97.44 88 ASN A N 1
ATOM 716 C CA . ASN A 1 88 ? -2.646 -3.855 4.863 1.00 97.44 88 ASN A CA 1
ATOM 717 C C . ASN A 1 88 ? -2.013 -4.986 5.679 1.00 97.44 88 ASN A C 1
ATOM 719 O O . ASN A 1 88 ? -2.466 -6.131 5.662 1.00 97.44 88 ASN A O 1
ATOM 723 N N . LYS A 1 89 ? -0.973 -4.666 6.451 1.00 93.88 89 LYS A N 1
ATOM 724 C CA . LYS A 1 89 ? -0.257 -5.661 7.266 1.00 93.88 89 LYS A CA 1
ATOM 725 C C . LYS A 1 89 ? -1.068 -6.189 8.463 1.00 93.88 89 LYS A C 1
ATOM 727 O O . LYS A 1 89 ? -0.650 -7.173 9.065 1.00 93.88 89 LYS A O 1
ATOM 732 N N . ARG A 1 90 ? -2.211 -5.578 8.814 1.00 94.75 90 ARG A N 1
ATOM 733 C CA . ARG A 1 90 ? -3.050 -6.018 9.946 1.00 94.75 90 ARG A CA 1
ATOM 734 C C . ARG A 1 90 ? -3.921 -7.218 9.586 1.00 94.75 90 ARG A C 1
ATOM 736 O O . ARG A 1 90 ? -3.987 -8.171 10.353 1.00 94.75 90 ARG A O 1
ATOM 743 N N . ASN A 1 91 ? -4.642 -7.144 8.470 1.00 95.81 91 ASN A N 1
ATOM 744 C CA . ASN A 1 91 ? -5.616 -8.176 8.087 1.00 95.81 91 ASN A CA 1
ATOM 745 C C . ASN A 1 91 ? -5.575 -8.546 6.597 1.00 95.81 91 ASN A C 1
ATOM 747 O O . ASN A 1 91 ? -6.321 -9.424 6.173 1.00 95.81 91 ASN A O 1
ATOM 751 N N . GLY A 1 92 ? -4.717 -7.897 5.807 1.00 96.62 92 GLY A N 1
ATOM 752 C CA . GLY A 1 92 ? -4.569 -8.161 4.383 1.00 96.62 92 GLY A CA 1
ATOM 753 C C . GLY A 1 92 ? -5.720 -7.663 3.513 1.00 96.62 92 GLY A C 1
ATOM 754 O O . GLY A 1 92 ? -5.728 -8.005 2.341 1.00 96.62 92 GLY A O 1
ATOM 755 N N . ILE A 1 93 ? -6.683 -6.891 4.022 1.00 97.62 93 ILE A N 1
ATOM 756 C CA . ILE A 1 93 ? -7.726 -6.281 3.187 1.00 97.62 93 ILE A CA 1
ATOM 757 C C . ILE A 1 93 ? -7.179 -4.961 2.634 1.00 97.62 93 ILE A C 1
ATOM 759 O O . ILE A 1 93 ? -7.143 -3.962 3.351 1.00 97.62 93 ILE A O 1
ATOM 763 N N . ASP A 1 94 ? -6.736 -4.979 1.379 1.00 98.31 94 ASP A N 1
ATOM 764 C CA . ASP A 1 94 ? -6.086 -3.862 0.686 1.00 98.31 94 ASP A CA 1
ATOM 765 C C . ASP A 1 94 ? -6.428 -3.837 -0.812 1.00 98.31 94 ASP A C 1
ATOM 767 O O . ASP A 1 94 ? -6.957 -4.801 -1.371 1.00 98.31 94 ASP A O 1
ATOM 771 N N . VAL A 1 95 ? -6.136 -2.705 -1.460 1.00 98.12 95 VAL A N 1
ATOM 772 C CA . VAL A 1 95 ? -6.483 -2.459 -2.870 1.00 98.12 95 VAL A CA 1
ATOM 773 C C . VAL A 1 95 ? -5.685 -3.316 -3.855 1.00 98.12 95 VAL A C 1
ATOM 775 O O . VAL A 1 95 ? -6.172 -3.565 -4.956 1.00 98.12 95 VAL A O 1
ATOM 778 N N . ASP A 1 96 ? -4.504 -3.802 -3.458 1.00 97.50 96 ASP A N 1
ATOM 779 C CA . ASP A 1 96 ? -3.699 -4.742 -4.247 1.00 97.50 96 ASP A CA 1
ATOM 780 C C . ASP A 1 96 ? -4.511 -6.009 -4.569 1.00 97.50 96 ASP A C 1
ATOM 782 O O . ASP A 1 96 ? -4.655 -6.389 -5.732 1.00 97.50 96 ASP A O 1
ATOM 786 N N . LYS A 1 97 ? -5.179 -6.585 -3.557 1.00 97.19 97 LYS A N 1
ATOM 787 C CA . LYS A 1 97 ? -6.047 -7.764 -3.734 1.00 97.19 97 LYS A CA 1
ATOM 788 C C . LYS A 1 97 ? -7.261 -7.496 -4.585 1.00 97.19 97 LYS A C 1
ATOM 790 O O . LYS A 1 97 ? -7.693 -8.372 -5.330 1.00 97.19 97 LYS A O 1
ATOM 795 N N . TRP A 1 98 ? -7.834 -6.307 -4.464 1.00 97.69 98 TRP A N 1
ATOM 796 C CA . TRP A 1 98 ? -9.029 -5.959 -5.220 1.00 97.69 98 TRP A CA 1
ATOM 797 C C . TRP A 1 98 ? -8.725 -5.921 -6.716 1.00 97.69 98 TRP A C 1
ATOM 799 O O . TRP A 1 98 ? -9.488 -6.488 -7.500 1.00 97.69 98 TRP A O 1
ATOM 809 N N . ASP A 1 99 ? -7.593 -5.315 -7.096 1.00 98.38 99 ASP A N 1
ATOM 810 C CA . ASP A 1 99 ? -7.158 -5.265 -8.491 1.00 98.38 99 ASP A CA 1
ATOM 811 C C . ASP A 1 99 ? -6.811 -6.656 -9.014 1.00 98.38 99 ASP A C 1
ATOM 813 O O . ASP A 1 99 ? -7.402 -7.082 -10.010 1.00 98.38 99 ASP A O 1
ATOM 817 N N . TYR A 1 100 ? -5.914 -7.393 -8.345 1.00 97.12 100 TYR A N 1
ATOM 818 C CA . TYR A 1 100 ? -5.475 -8.670 -8.904 1.00 97.12 100 TYR A CA 1
ATOM 819 C C . TYR A 1 100 ? -6.599 -9.714 -8.898 1.00 97.12 100 TYR A C 1
ATOM 821 O O . TYR A 1 100 ? -6.685 -10.493 -9.839 1.00 97.12 100 TYR A O 1
ATOM 829 N N . PHE A 1 101 ? -7.539 -9.710 -7.940 1.00 97.12 101 PHE A N 1
ATOM 830 C CA . PHE A 1 101 ? -8.710 -10.591 -8.029 1.00 97.12 101 PHE A CA 1
ATOM 831 C C . PHE A 1 101 ? -9.570 -10.277 -9.249 1.00 97.12 101 PHE A C 1
ATOM 833 O O . PHE A 1 101 ? -9.924 -11.196 -9.986 1.00 97.12 101 PHE A O 1
ATOM 840 N N . ALA A 1 102 ? -9.900 -9.006 -9.491 1.00 97.56 102 ALA A N 1
ATOM 841 C CA . ALA A 1 102 ? -10.708 -8.625 -10.645 1.00 97.56 102 ALA A CA 1
ATOM 842 C C . ALA A 1 102 ? -9.980 -8.924 -11.965 1.00 97.56 102 ALA A C 1
ATOM 844 O O . ALA A 1 102 ? -10.553 -9.530 -12.875 1.00 97.56 102 ALA A O 1
ATOM 845 N N . ARG A 1 103 ? -8.704 -8.539 -12.048 1.00 98.31 103 ARG A N 1
ATOM 846 C CA . ARG A 1 103 ? -7.852 -8.714 -13.223 1.00 98.31 103 ARG A CA 1
ATOM 847 C C . ARG A 1 103 ? -7.610 -10.188 -13.521 1.00 98.31 103 ARG A C 1
ATOM 849 O O . ARG A 1 103 ? -7.837 -10.608 -14.653 1.00 98.31 103 ARG A O 1
ATOM 856 N N . ASP A 1 104 ? -7.188 -10.981 -12.548 1.00 98.19 104 ASP A N 1
ATOM 857 C CA . ASP A 1 104 ? -6.842 -12.385 -12.774 1.00 98.19 104 ASP A CA 1
ATOM 858 C C . ASP A 1 104 ? -8.089 -13.208 -13.091 1.00 98.19 104 ASP A C 1
ATOM 860 O O . ASP A 1 104 ? -8.070 -13.994 -14.034 1.00 98.19 104 ASP A O 1
ATOM 864 N N . CYS A 1 105 ? -9.206 -12.979 -12.390 1.00 97.94 105 CYS A N 1
ATOM 865 C CA . CYS A 1 105 ? -10.479 -13.636 -12.700 1.00 97.94 105 CYS A CA 1
ATOM 866 C C . CYS A 1 105 ? -10.921 -13.363 -14.143 1.00 97.94 105 CYS A C 1
ATOM 868 O O . CYS A 1 105 ? -11.269 -14.300 -14.864 1.00 97.94 105 CYS A O 1
ATOM 870 N N . TYR A 1 106 ? -10.829 -12.106 -14.593 1.00 97.88 106 TYR A N 1
ATOM 871 C CA . TYR A 1 106 ? -11.125 -11.736 -15.977 1.00 97.88 106 TYR A CA 1
ATOM 872 C C . TYR A 1 106 ? -10.255 -12.509 -16.980 1.00 97.88 106 TYR A C 1
ATOM 874 O O . TYR A 1 106 ? -10.782 -13.104 -17.919 1.00 97.88 106 TYR A O 1
ATOM 882 N N . HIS A 1 107 ? -8.935 -12.546 -16.772 1.00 98.31 107 HIS A N 1
ATOM 883 C CA . HIS A 1 107 ? -8.011 -13.205 -17.703 1.00 98.31 107 HIS A CA 1
ATOM 884 C C . HIS A 1 107 ? -8.073 -14.739 -17.644 1.00 98.31 107 HIS A C 1
ATOM 886 O O . HIS A 1 107 ? -7.794 -15.397 -18.644 1.00 98.31 107 HIS A O 1
ATOM 892 N N . LEU A 1 108 ? -8.443 -15.316 -16.499 1.00 98.25 108 LEU A N 1
ATOM 893 C CA . LEU A 1 108 ? -8.580 -16.762 -16.313 1.00 98.25 108 LEU A CA 1
ATOM 894 C C . LEU A 1 108 ? -9.971 -17.291 -16.698 1.00 98.25 108 LEU A C 1
ATOM 896 O O . LEU A 1 108 ? -10.164 -18.504 -16.738 1.00 98.25 108 LEU A O 1
ATOM 900 N N . GLY A 1 109 ? -10.941 -16.411 -16.970 1.00 97.31 109 GLY A N 1
ATOM 901 C CA . GLY A 1 109 ? -12.328 -16.808 -17.223 1.00 97.31 109 GLY A CA 1
ATOM 902 C C . GLY A 1 109 ? -13.028 -17.364 -15.977 1.00 97.31 109 GLY A C 1
ATOM 903 O O . GLY A 1 109 ? -13.900 -18.224 -16.087 1.00 97.31 109 GLY A O 1
ATOM 904 N N . ILE A 1 110 ? -12.628 -16.897 -14.792 1.00 97.38 110 ILE A N 1
ATOM 905 C CA . ILE A 1 110 ? -13.207 -17.266 -13.496 1.00 97.38 110 ILE A CA 1
ATOM 906 C C . ILE A 1 110 ? -14.071 -16.099 -13.011 1.00 97.38 110 ILE A C 1
ATOM 908 O O . ILE A 1 110 ? -13.761 -14.937 -13.251 1.00 97.38 110 ILE A O 1
ATOM 912 N N . GLN A 1 111 ? -15.177 -16.385 -12.329 1.00 96.19 111 GLN A N 1
ATOM 913 C CA . GLN A 1 111 ? -16.015 -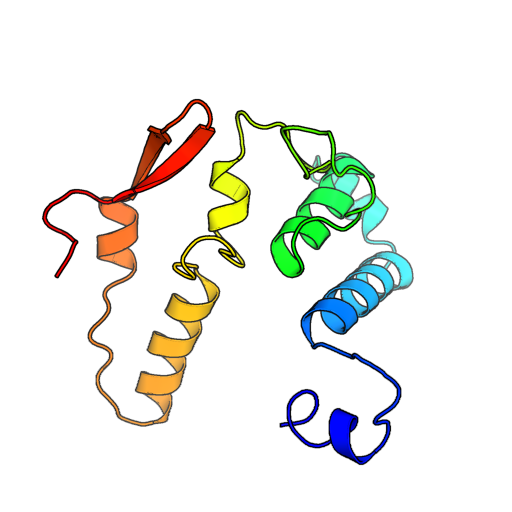15.338 -11.754 1.00 96.19 111 GLN A CA 1
ATOM 914 C C . GLN A 1 111 ? -15.372 -14.760 -10.483 1.00 96.19 111 GLN A C 1
ATOM 916 O O . GLN A 1 111 ? -15.132 -15.495 -9.525 1.00 96.19 111 GLN A O 1
ATOM 921 N N . ASN A 1 112 ? -15.154 -13.440 -10.448 1.00 95.19 112 ASN A N 1
ATOM 922 C CA . ASN A 1 112 ? -14.830 -12.726 -9.212 1.00 95.19 112 ASN A CA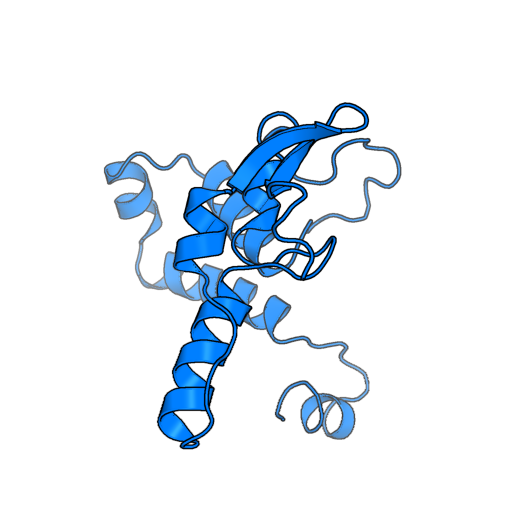 1
ATOM 923 C C . ASN A 1 112 ? -16.121 -12.451 -8.425 1.00 95.19 112 ASN A C 1
ATOM 925 O O . ASN A 1 112 ? -17.036 -11.813 -8.942 1.00 95.19 112 ASN A O 1
ATOM 929 N N . ASN A 1 113 ? -16.186 -12.915 -7.178 1.00 93.19 113 ASN A N 1
ATOM 930 C CA . ASN A 1 113 ? -17.344 -12.717 -6.302 1.00 93.19 113 ASN A CA 1
ATOM 931 C C . ASN A 1 113 ? -17.176 -11.544 -5.323 1.00 93.19 113 ASN A C 1
ATOM 933 O O . ASN A 1 113 ? -18.129 -11.204 -4.626 1.00 93.19 113 ASN A O 1
ATOM 937 N N . PHE A 1 114 ? -15.991 -10.933 -5.251 1.00 95.81 114 PHE A N 1
ATOM 938 C CA . PHE A 1 114 ? -15.742 -9.789 -4.381 1.00 95.81 114 PHE A CA 1
ATOM 939 C C . PHE A 1 114 ? -16.067 -8.467 -5.092 1.00 95.81 114 PHE A C 1
ATOM 941 O O . PHE A 1 114 ? -15.484 -8.151 -6.130 1.00 95.81 114 PHE A O 1
ATOM 948 N N . ASP A 1 115 ? -16.967 -7.679 -4.500 1.00 96.31 115 ASP A N 1
ATOM 949 C CA . ASP A 1 115 ? -17.355 -6.345 -4.972 1.00 96.31 115 ASP A CA 1
ATOM 950 C C . ASP A 1 115 ? -16.650 -5.258 -4.139 1.00 96.31 115 ASP A C 1
ATOM 952 O O . ASP A 1 115 ? -17.109 -4.852 -3.064 1.00 96.31 115 ASP A O 1
ATOM 956 N N . TYR A 1 116 ? -15.513 -4.777 -4.646 1.00 96.69 116 TYR A N 1
ATOM 957 C CA . TYR A 1 116 ? -14.732 -3.729 -3.986 1.00 96.69 116 TYR A CA 1
ATOM 958 C C . TYR A 1 116 ? -15.439 -2.363 -3.997 1.00 96.69 116 TYR A C 1
ATOM 960 O O . TYR A 1 116 ? -15.223 -1.551 -3.096 1.00 96.69 116 TYR A O 1
ATOM 968 N N . GLU A 1 117 ? -16.314 -2.084 -4.971 1.00 96.88 117 GLU A N 1
ATOM 969 C CA . GLU A 1 117 ? -17.068 -0.825 -5.007 1.00 96.88 117 GLU A CA 1
ATOM 970 C C . GLU A 1 117 ? -18.086 -0.775 -3.871 1.00 96.88 117 GLU A C 1
ATOM 972 O O . GLU A 1 117 ? -18.280 0.262 -3.227 1.00 96.88 117 GLU A O 1
ATOM 977 N N . ARG A 1 118 ? -18.737 -1.909 -3.599 1.00 97.19 118 ARG A N 1
ATOM 978 C CA . ARG A 1 118 ? -19.606 -2.073 -2.437 1.00 97.19 118 ARG A CA 1
ATOM 979 C C . ARG A 1 118 ? -18.827 -1.927 -1.135 1.00 97.19 118 ARG A C 1
ATOM 981 O O . ARG A 1 118 ? -19.295 -1.202 -0.255 1.00 97.19 118 ARG A O 1
ATOM 988 N N . PHE A 1 119 ? -17.647 -2.541 -1.031 1.00 97.31 119 PHE A N 1
ATOM 989 C CA . PHE A 1 119 ? -16.769 -2.376 0.130 1.00 97.31 119 PHE A CA 1
ATOM 990 C C . PHE A 1 119 ? -16.474 -0.891 0.393 1.00 97.31 119 PHE A C 1
ATOM 992 O O . PHE A 1 119 ? -16.726 -0.394 1.492 1.00 97.31 119 PHE A O 1
ATOM 999 N N . LEU A 1 120 ? -16.034 -0.150 -0.632 1.00 96.94 120 LEU A N 1
ATOM 1000 C CA . LEU A 1 120 ? -15.713 1.279 -0.533 1.00 96.94 120 LEU A CA 1
ATOM 1001 C C . LEU A 1 120 ? -16.905 2.132 -0.073 1.00 96.94 120 LEU A C 1
ATOM 1003 O O . LEU A 1 120 ? -16.735 3.039 0.740 1.00 96.94 120 LEU A O 1
ATOM 1007 N N . LYS A 1 121 ? -18.126 1.826 -0.533 1.00 97.31 121 LYS A N 1
ATOM 1008 C CA . LYS A 1 121 ? -19.351 2.540 -0.114 1.00 97.31 121 LYS A CA 1
ATOM 1009 C C . LYS A 1 121 ? -19.658 2.388 1.378 1.00 97.31 121 LYS A C 1
ATOM 1011 O O . LYS A 1 121 ? -20.295 3.270 1.959 1.00 97.31 121 LYS A O 1
ATOM 1016 N N . PHE A 1 122 ? -19.243 1.280 1.992 1.00 97.56 122 PHE A N 1
ATOM 1017 C CA . PHE A 1 122 ? -19.491 0.984 3.404 1.00 97.56 122 PHE A CA 1
ATOM 1018 C C . PHE A 1 122 ? -18.263 1.154 4.303 1.00 97.56 122 PHE A C 1
ATOM 1020 O O . PHE A 1 122 ? -18.395 0.998 5.518 1.00 97.56 122 PHE A O 1
ATOM 1027 N N . ALA A 1 123 ? -17.108 1.513 3.742 1.00 97.88 123 ALA A N 1
ATOM 1028 C CA . ALA A 1 123 ? -15.904 1.810 4.500 1.00 97.88 123 ALA A CA 1
ATOM 1029 C C . ALA A 1 123 ? -16.034 3.151 5.247 1.00 97.88 123 ALA A C 1
ATOM 1031 O O . ALA A 1 123 ? -16.450 4.175 4.695 1.00 97.88 123 ALA A O 1
ATOM 1032 N N . ARG A 1 124 ? -15.665 3.153 6.527 1.00 98.25 124 ARG A N 1
ATOM 1033 C CA . ARG A 1 124 ? -15.575 4.335 7.391 1.00 98.25 124 ARG A CA 1
ATOM 1034 C C . ARG A 1 124 ? -14.308 4.259 8.228 1.00 98.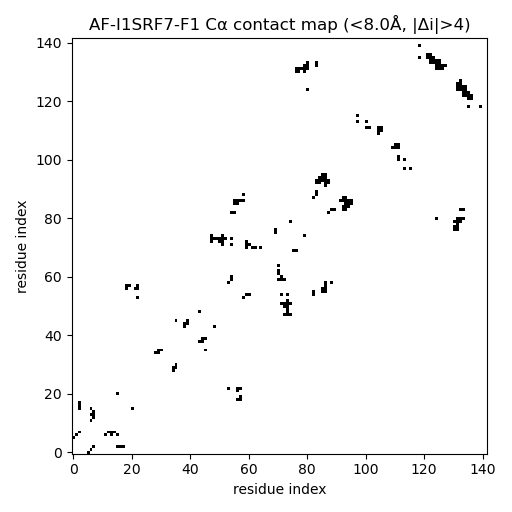25 124 ARG A C 1
ATOM 1036 O O . ARG A 1 124 ? -13.810 3.175 8.494 1.00 98.25 124 ARG A O 1
ATOM 1043 N N . VAL A 1 125 ? -13.810 5.412 8.661 1.00 98.38 125 VAL A N 1
ATOM 1044 C CA . VAL A 1 125 ? -12.730 5.468 9.649 1.00 98.38 125 VAL A CA 1
ATOM 1045 C C . VAL A 1 125 ? -13.355 5.548 11.036 1.00 98.38 125 VAL A C 1
ATOM 1047 O O . VAL A 1 125 ? -14.144 6.459 11.298 1.00 98.38 125 VAL A O 1
ATOM 1050 N N . CYS A 1 126 ? -13.016 4.605 11.910 1.00 98.00 126 CYS A N 1
ATOM 1051 C CA . CYS A 1 126 ? -13.487 4.560 13.293 1.00 98.00 126 CYS A CA 1
ATOM 1052 C C . CYS A 1 126 ? -12.304 4.450 14.254 1.00 98.00 126 CYS A C 1
ATOM 1054 O O . CYS A 1 126 ? -11.250 3.933 13.891 1.00 98.00 126 CYS A O 1
ATOM 1056 N N . GLU A 1 127 ? -12.483 4.942 15.477 1.00 97.62 127 GLU A N 1
ATOM 1057 C CA . GLU A 1 127 ? -11.501 4.770 16.545 1.00 97.62 127 GLU A CA 1
ATOM 1058 C C . GLU A 1 127 ? -11.703 3.410 17.225 1.00 97.62 127 GLU A C 1
ATOM 1060 O O . GLU A 1 127 ? -12.810 3.093 17.664 1.00 97.62 127 GLU A O 1
ATOM 1065 N N . VAL A 1 128 ? -10.641 2.611 17.302 1.00 95.50 128 VAL A N 1
ATOM 1066 C CA . VAL A 1 128 ? -10.586 1.324 18.003 1.00 95.50 128 VAL A CA 1
ATOM 1067 C C . VAL A 1 128 ? -9.298 1.313 18.818 1.00 95.50 128 VAL A C 1
ATOM 1069 O O . VAL A 1 128 ? -8.229 1.582 18.278 1.00 95.50 128 VAL A O 1
ATOM 1072 N N . ASP A 1 129 ? -9.400 1.072 20.125 1.00 92.69 129 ASP A N 1
ATOM 1073 C CA . ASP A 1 129 ? -8.254 1.033 21.048 1.00 92.69 129 ASP A CA 1
ATOM 1074 C C . ASP A 1 129 ? -7.325 2.269 20.969 1.00 92.69 129 ASP A C 1
ATOM 1076 O O . ASP A 1 129 ? -6.116 2.195 21.198 1.00 92.69 129 ASP A O 1
ATOM 1080 N N . GLY A 1 130 ? -7.899 3.438 20.659 1.00 91.06 130 GLY A N 1
ATOM 1081 C CA . GLY A 1 130 ? -7.179 4.709 20.538 1.00 91.06 130 GLY A CA 1
ATOM 1082 C C . GLY A 1 130 ? -6.453 4.926 19.204 1.00 91.06 130 GLY A C 1
ATOM 1083 O O . GLY A 1 130 ? -5.688 5.884 19.095 1.00 91.06 130 GLY A O 1
ATOM 1084 N N . GLN A 1 131 ? -6.675 4.072 18.198 1.00 94.00 131 GLN A N 1
ATOM 1085 C CA . GLN A 1 131 ? -6.171 4.231 16.828 1.00 94.00 131 GLN A CA 1
ATOM 1086 C C . GLN A 1 131 ? -7.315 4.306 15.818 1.00 94.00 131 GLN A C 1
ATOM 1088 O O . GLN A 1 131 ? -8.391 3.753 16.029 1.00 94.00 131 GLN A O 1
ATOM 1093 N N . LYS A 1 132 ? -7.097 5.007 14.701 1.00 97.94 132 LYS A N 1
ATOM 1094 C CA . LYS A 1 132 ? -8.095 5.125 13.635 1.00 97.94 132 LYS A CA 1
ATOM 1095 C C . LYS A 1 132 ? -7.887 4.026 12.602 1.00 97.94 132 LYS A C 1
ATOM 1097 O O . LYS A 1 132 ? -6.867 4.009 11.922 1.00 97.94 132 LYS A O 1
ATOM 1102 N N . HIS A 1 133 ? -8.887 3.177 12.418 1.00 98.19 133 HIS A N 1
ATOM 1103 C CA . HIS A 1 133 ? -8.849 2.081 11.455 1.00 98.19 133 HIS A CA 1
ATOM 1104 C C . HIS A 1 133 ? -9.949 2.206 10.408 1.00 98.19 133 HIS A C 1
ATOM 1106 O O . HIS A 1 133 ? -10.992 2.819 10.652 1.00 98.19 133 HIS A O 1
ATOM 1112 N N . ILE A 1 134 ? -9.725 1.598 9.243 1.00 98.31 134 ILE A N 1
ATOM 1113 C CA . ILE A 1 134 ? -10.773 1.368 8.252 1.00 98.31 134 ILE A CA 1
ATOM 1114 C C . ILE A 1 134 ? -11.672 0.247 8.778 1.00 98.31 134 ILE A C 1
ATOM 1116 O O . ILE A 1 134 ? -11.253 -0.899 8.941 1.00 98.31 134 ILE A O 1
ATOM 1120 N N . CYS A 1 135 ? -12.929 0.589 9.025 1.00 97.75 135 CYS A N 1
ATOM 1121 C CA . CYS A 1 135 ? -13.985 -0.321 9.429 1.00 97.75 135 CYS A CA 1
ATOM 1122 C C . CYS A 1 135 ? -15.032 -0.415 8.323 1.00 97.75 135 CYS A C 1
ATOM 1124 O O . CYS A 1 135 ? -15.365 0.572 7.664 1.00 97.75 135 CYS A O 1
ATOM 1126 N N . THR A 1 136 ? -15.590 -1.603 8.147 1.00 96.31 136 THR A N 1
ATOM 1127 C CA . THR A 1 136 ? -16.744 -1.827 7.282 1.00 96.31 136 THR A CA 1
ATOM 1128 C C . THR A 1 136 ? -17.999 -2.023 8.110 1.00 96.31 136 THR A C 1
ATOM 1130 O O . THR A 1 136 ? -17.959 -2.322 9.305 1.00 96.31 136 THR A O 1
ATOM 1133 N N . ARG A 1 137 ? -19.145 -1.813 7.469 1.00 95.25 137 ARG A N 1
ATOM 1134 C CA . ARG A 1 137 ? -20.443 -2.044 8.092 1.00 95.25 137 ARG A CA 1
ATOM 1135 C C . ARG A 1 137 ? -20.603 -3.526 8.447 1.00 95.25 137 ARG A C 1
ATOM 1137 O O . ARG A 1 137 ? -20.330 -4.387 7.622 1.00 95.25 137 ARG A O 1
ATOM 1144 N N . ASP A 1 138 ? -21.112 -3.793 9.643 1.00 93.12 138 ASP A N 1
ATOM 1145 C CA . ASP A 1 138 ? -21.393 -5.122 10.208 1.00 93.12 138 ASP A CA 1
ATOM 1146 C C . ASP A 1 138 ? -21.990 -6.146 9.224 1.00 93.12 138 ASP A C 1
ATOM 1148 O O . ASP A 1 138 ? -21.547 -7.289 9.155 1.00 93.12 138 ASP A O 1
ATOM 1152 N N . LYS A 1 139 ? -22.963 -5.727 8.412 1.00 92.69 139 LYS A N 1
ATOM 1153 C CA . LYS A 1 139 ? -23.640 -6.582 7.425 1.00 92.69 139 LYS A CA 1
ATOM 1154 C C . LYS A 1 139 ? -22.765 -7.023 6.235 1.00 92.69 139 LYS A C 1
ATOM 1156 O O . LYS A 1 139 ? -23.242 -7.788 5.404 1.00 92.69 139 LYS A O 1
ATOM 1161 N N . GLU A 1 140 ? -21.543 -6.508 6.113 1.00 92.44 140 GLU A N 1
ATOM 1162 C CA . GLU A 1 140 ? -20.590 -6.798 5.029 1.00 92.44 140 GLU A CA 1
ATOM 1163 C C . GLU A 1 140 ? -19.577 -7.897 5.409 1.00 92.44 140 GLU A C 1
ATOM 1165 O O . GLU A 1 140 ? -18.572 -8.065 4.732 1.00 92.44 140 GLU A O 1
ATOM 1170 N N . VAL A 1 141 ? -19.810 -8.633 6.502 1.00 88.25 141 VAL A N 1
ATOM 1171 C CA . VAL A 1 141 ? -18.930 -9.720 6.982 1.00 88.25 141 VAL A CA 1
ATOM 1172 C C . VAL A 1 141 ? -18.994 -11.010 6.139 1.00 88.25 141 VAL A C 1
ATOM 1174 O O . VAL A 1 141 ? -18.210 -11.927 6.375 1.00 88.25 141 VAL A O 1
ATOM 1177 N N . GLY A 1 142 ? -19.957 -11.109 5.215 1.00 75.31 142 GLY A N 1
ATOM 1178 C CA . GLY A 1 142 ? -20.267 -12.320 4.441 1.00 75.31 142 GLY A CA 1
ATOM 1179 C C . GLY A 1 142 ? -19.564 -12.439 3.097 1.00 75.31 142 GLY A C 1
ATOM 1180 O O . GLY A 1 142 ? -18.991 -11.436 2.622 1.00 75.31 142 GLY A O 1
#